Protein AF-A0AAD6YJX3-F1 (afdb_monomer_lite)

InterPro domains:
  IPR021765 Mycotoxin biosynthesis protein UstYa-like [PF11807] (54-130)
  IPR021765 Mycotoxin biosynthesis protein UstYa-like [PTHR33365] (54-133)

Foldseek 3Di:
DDDDQFDPDDDDADDDDDDDDPACFLDPPCNVVRLCVLQCPPPHSLQCDDDQWGFPLSVQSSVLVVVSVVCVVVDDDPVVRVVSVVSNVVSVNCVWRGIFGADPVSHGPCPPRDTDDDPCVVVVVVVVVVVVVVVVVPD

pLDDT: mean 85.89, std 9.48, range [48.34, 97.62]

Sequence (139 aa):
DDYPHQLPLHVPLVALTTEDSERYSLSDFDAYSDWRSTDVFPRGNGFVQLGPDGVAMFHQMHCLQIIRSAIVQGGADQHVRHCLNLLRQVVLCTSDTTLDALDTEGGTDGLGSVHVCRDWQKVYDFVEENQLNSNLGSV

Radius of gyration: 18.54 Å; chains: 1; bounding box: 38×60×45 Å

Structure (mmCIF, N/CA/C/O backbone):
data_AF-A0AAD6YJX3-F1
#
_entry.id   AF-A0AAD6YJX3-F1
#
loop_
_atom_site.group_PDB
_atom_site.id
_atom_site.type_symbol
_atom_site.label_atom_id
_atom_site.label_alt_id
_atom_site.label_comp_id
_atom_site.label_asym_id
_atom_site.label_entity_id
_atom_site.label_seq_id
_atom_site.pdbx_PDB_ins_code
_atom_site.Cartn_x
_atom_site.Cartn_y
_atom_site.Cartn_z
_atom_site.occupancy
_atom_site.B_iso_or_equiv
_atom_site.auth_seq_id
_atom_site.auth_comp_id
_atom_site.auth_asym_id
_atom_site.auth_atom_id
_atom_site.pdbx_PDB_model_num
ATOM 1 N N . ASP A 1 1 ? -8.613 5.549 26.685 1.00 50.44 1 ASP A N 1
ATOM 2 C CA . ASP A 1 1 ? -8.108 4.537 25.740 1.00 50.44 1 ASP A CA 1
ATOM 3 C C . ASP A 1 1 ? -9.190 4.085 24.773 1.00 50.44 1 ASP A C 1
ATOM 5 O O . ASP A 1 1 ? -9.483 2.906 24.705 1.00 50.44 1 ASP A O 1
ATOM 9 N N . ASP A 1 2 ? -9.804 5.022 24.045 1.00 61.72 2 ASP A N 1
ATOM 10 C CA . ASP A 1 2 ? -10.945 4.725 23.157 1.00 61.72 2 ASP A CA 1
ATOM 11 C C . ASP A 1 2 ? -10.804 5.489 21.830 1.00 61.72 2 ASP A C 1
ATOM 13 O O . ASP A 1 2 ? -11.721 6.154 21.352 1.00 61.72 2 ASP A O 1
ATOM 17 N N . TYR A 1 3 ? -9.583 5.487 21.286 1.00 67.50 3 TYR A N 1
ATOM 18 C CA . TYR A 1 3 ? -9.324 6.002 19.945 1.00 67.50 3 TYR A CA 1
ATOM 19 C C . TYR A 1 3 ? -9.436 4.845 18.950 1.00 67.50 3 TYR A C 1
ATOM 21 O O . TYR A 1 3 ? -8.940 3.751 19.231 1.00 67.50 3 TYR A O 1
ATOM 29 N N . PRO A 1 4 ? -10.112 5.043 17.809 1.00 83.56 4 PRO A N 1
ATOM 30 C CA . PRO A 1 4 ? -10.300 3.978 16.839 1.00 83.56 4 PRO A CA 1
ATOM 31 C C . PRO A 1 4 ? -8.955 3.600 16.206 1.00 83.56 4 PRO A C 1
ATOM 33 O O . PRO A 1 4 ? -8.204 4.467 15.784 1.00 83.56 4 PRO A O 1
ATOM 36 N N . HIS A 1 5 ? -8.670 2.303 16.080 1.00 88.56 5 HIS A N 1
ATOM 37 C CA . HIS A 1 5 ? -7.473 1.805 15.379 1.00 88.56 5 HIS A CA 1
ATOM 38 C C . HIS A 1 5 ? -7.577 1.908 13.847 1.00 88.56 5 HIS A C 1
ATOM 40 O O . HIS A 1 5 ? -6.634 1.591 13.128 1.00 88.56 5 HIS A O 1
ATOM 46 N N . GLN A 1 6 ? -8.738 2.317 13.334 1.00 91.94 6 GLN A N 1
ATOM 47 C CA . GLN A 1 6 ? -9.017 2.452 11.911 1.00 91.94 6 GLN A CA 1
ATOM 48 C C . GLN A 1 6 ? -9.672 3.794 11.621 1.00 91.94 6 GLN A C 1
ATOM 50 O O . GLN A 1 6 ? -10.377 4.355 12.463 1.00 91.94 6 GLN A O 1
ATOM 55 N N . LEU A 1 7 ? -9.512 4.269 10.387 1.00 91.69 7 LEU A N 1
ATOM 56 C CA . LEU A 1 7 ? -10.274 5.405 9.894 1.00 91.69 7 LEU A CA 1
ATOM 57 C C . LEU A 1 7 ? -11.780 5.157 10.063 1.00 91.69 7 LEU A C 1
ATOM 59 O O . LEU A 1 7 ? -12.282 4.128 9.603 1.00 91.69 7 LEU A O 1
ATOM 63 N N . PRO A 1 8 ? -12.533 6.108 10.645 1.00 91.06 8 PRO A N 1
ATOM 64 C CA . PRO A 1 8 ? -13.973 5.980 10.838 1.00 91.06 8 PRO A CA 1
ATOM 65 C C . PRO A 1 8 ? -14.731 6.275 9.532 1.00 91.06 8 PRO A C 1
ATOM 67 O O . PRO A 1 8 ? -15.583 7.161 9.474 1.00 91.06 8 PRO A O 1
ATOM 70 N N . LEU A 1 9 ? -14.397 5.561 8.454 1.00 90.88 9 LEU A N 1
ATOM 71 C CA . LEU A 1 9 ? -15.011 5.712 7.139 1.00 90.88 9 LEU A CA 1
ATOM 72 C C . LEU A 1 9 ? -15.430 4.353 6.579 1.00 90.88 9 LEU A C 1
ATOM 74 O O . LEU A 1 9 ? -14.763 3.340 6.769 1.00 90.88 9 LEU A O 1
ATOM 78 N N . HIS A 1 10 ? -16.550 4.331 5.861 1.00 91.75 10 HIS A N 1
ATOM 79 C CA . HIS A 1 10 ? -16.992 3.135 5.156 1.00 91.75 10 HIS A CA 1
ATOM 80 C C . HIS A 1 10 ? -16.255 3.005 3.818 1.00 91.75 10 HIS A C 1
ATOM 82 O O . HIS A 1 10 ? -16.422 3.856 2.943 1.00 91.75 10 HIS A O 1
ATOM 88 N N . VAL A 1 11 ? -15.465 1.939 3.656 1.00 91.31 11 VAL A N 1
ATOM 89 C CA . VAL A 1 11 ? -14.798 1.593 2.391 1.00 91.31 11 VAL A CA 1
ATOM 90 C C . VAL A 1 11 ? -15.661 0.565 1.648 1.00 91.31 11 VAL A C 1
ATOM 92 O O . VAL A 1 11 ? -15.706 -0.596 2.064 1.00 91.31 11 VAL A O 1
ATOM 95 N N . PRO A 1 12 ? -16.389 0.950 0.584 1.00 92.31 12 PRO A N 1
ATOM 96 C CA . PRO A 1 12 ? -17.191 0.003 -0.179 1.00 92.31 12 PRO A CA 1
ATOM 97 C C . PRO A 1 12 ? -16.300 -0.943 -0.992 1.00 92.31 12 PRO A C 1
ATOM 99 O O . PRO A 1 12 ? -15.179 -0.605 -1.373 1.00 92.31 12 PRO A O 1
ATOM 102 N N . LEU A 1 13 ? -16.830 -2.122 -1.319 1.00 93.69 13 LEU A N 1
ATOM 103 C CA . LEU A 1 13 ? -16.163 -3.039 -2.238 1.00 93.69 13 LEU A CA 1
ATOM 104 C C . LEU A 1 13 ? -16.233 -2.489 -3.664 1.00 93.69 13 LEU A C 1
ATOM 106 O O . LEU A 1 13 ? -17.310 -2.159 -4.164 1.00 93.69 13 LEU A O 1
ATOM 110 N N . VAL A 1 14 ? -15.083 -2.445 -4.329 1.00 93.06 14 VAL A N 1
ATOM 111 C CA . VAL A 1 14 ? -14.951 -2.071 -5.738 1.00 93.06 14 VAL A CA 1
ATOM 112 C C . VAL A 1 14 ? -14.171 -3.150 -6.480 1.00 93.06 14 VAL A C 1
ATOM 114 O O . VAL A 1 14 ? -13.304 -3.809 -5.907 1.00 93.06 14 VAL A O 1
ATOM 117 N N . ALA A 1 15 ? -14.485 -3.350 -7.758 1.00 92.00 15 ALA A N 1
ATOM 118 C CA . ALA A 1 15 ? -13.716 -4.247 -8.608 1.00 92.00 15 ALA A CA 1
ATOM 119 C C . ALA A 1 15 ? -12.509 -3.498 -9.184 1.00 92.00 15 ALA A C 1
ATOM 121 O O . ALA A 1 15 ? -12.667 -2.448 -9.806 1.00 92.00 15 ALA A O 1
ATOM 122 N N . LEU A 1 16 ? -11.316 -4.063 -9.010 1.00 88.19 16 LEU A N 1
ATOM 123 C CA . LEU A 1 16 ? -10.101 -3.620 -9.683 1.00 88.19 16 LEU A CA 1
ATOM 124 C C . LEU A 1 16 ? -9.723 -4.676 -10.721 1.00 88.19 16 LEU A C 1
ATOM 126 O O . LEU A 1 16 ? -9.366 -5.795 -10.362 1.00 88.19 16 LEU A O 1
ATOM 130 N N . THR A 1 17 ? -9.808 -4.321 -12.002 1.00 85.81 17 THR A N 1
ATOM 131 C CA . THR A 1 17 ? -9.244 -5.144 -13.080 1.00 85.81 17 THR A CA 1
ATOM 132 C C . THR A 1 17 ? -7.815 -4.690 -13.321 1.00 85.81 17 THR A C 1
ATOM 134 O O . THR A 1 17 ? -7.559 -3.493 -13.450 1.00 85.81 17 THR A O 1
ATOM 137 N N . THR A 1 18 ? -6.878 -5.631 -13.331 1.00 79.19 18 THR A N 1
ATOM 138 C CA . THR A 1 18 ? -5.468 -5.346 -13.585 1.00 79.19 18 THR A CA 1
ATOM 139 C C . THR A 1 18 ? -5.197 -5.503 -15.079 1.00 79.19 18 THR A C 1
ATOM 141 O O . THR A 1 18 ? -5.518 -6.526 -15.678 1.00 79.19 18 THR A O 1
ATOM 144 N N . GLU A 1 19 ? -4.633 -4.466 -15.691 1.00 73.25 19 GLU A N 1
ATOM 145 C CA . GLU A 1 19 ? -4.277 -4.444 -17.111 1.00 73.25 19 GLU A CA 1
ATOM 146 C C . GLU A 1 19 ? -2.777 -4.180 -17.260 1.00 73.25 19 GLU A C 1
ATOM 148 O O . GLU A 1 19 ? -2.161 -3.540 -16.398 1.00 73.25 19 GLU A O 1
ATOM 153 N N . ASP A 1 20 ? -2.186 -4.676 -18.350 1.00 66.75 20 ASP A N 1
ATOM 154 C CA . ASP A 1 20 ? -0.819 -4.306 -18.708 1.00 66.75 20 ASP A CA 1
ATOM 155 C C . ASP A 1 20 ? -0.810 -2.828 -19.110 1.00 66.75 20 ASP A C 1
ATOM 157 O O . ASP A 1 20 ? -1.568 -2.397 -19.980 1.00 66.75 20 ASP A O 1
ATOM 161 N N . SER A 1 21 ? -0.001 -2.033 -18.420 1.00 69.38 21 SER A N 1
ATOM 162 C CA . SER A 1 21 ? 0.017 -0.585 -18.570 1.00 69.38 21 SER A CA 1
ATOM 163 C C . SER A 1 21 ? 1.449 -0.097 -18.667 1.00 69.38 21 SER A C 1
ATOM 165 O O . SER A 1 21 ? 2.329 -0.549 -17.935 1.00 69.38 21 SER A O 1
ATOM 167 N N . GLU A 1 22 ? 1.663 0.887 -19.536 1.00 75.81 22 GLU A N 1
ATOM 168 C CA . GLU A 1 22 ? 2.900 1.670 -19.550 1.00 75.81 22 GLU A CA 1
ATOM 169 C C . GLU A 1 22 ? 3.006 2.578 -18.310 1.00 75.81 22 GLU A C 1
ATOM 171 O O . GLU A 1 22 ? 4.094 3.046 -17.976 1.00 75.81 22 GLU A O 1
ATOM 176 N N . ARG A 1 23 ? 1.894 2.797 -17.588 1.00 83.50 23 ARG A N 1
ATOM 177 C CA . ARG A 1 23 ? 1.872 3.576 -16.347 1.00 83.50 23 ARG A CA 1
ATOM 178 C C . ARG A 1 23 ? 2.469 2.809 -15.181 1.00 83.50 23 ARG A C 1
ATOM 180 O O . ARG A 1 23 ? 2.295 1.598 -15.054 1.00 83.50 23 ARG A O 1
ATOM 187 N N . TYR A 1 24 ? 3.097 3.557 -14.277 1.00 85.75 24 TYR A N 1
ATOM 188 C CA . TYR A 1 24 ? 3.800 3.009 -13.113 1.00 85.75 24 TYR A CA 1
ATOM 189 C C . TYR A 1 24 ? 4.913 2.035 -13.511 1.00 85.75 24 TYR A C 1
ATOM 191 O O . TYR A 1 24 ? 5.219 1.081 -12.792 1.00 85.75 24 TYR A O 1
ATOM 199 N N . SER A 1 25 ? 5.554 2.285 -14.652 1.00 84.44 25 SER A N 1
ATOM 200 C CA . SER A 1 25 ? 6.737 1.537 -15.046 1.00 84.44 25 SER A CA 1
ATOM 201 C C . SER A 1 25 ? 7.911 1.809 -14.101 1.00 84.44 25 SER A C 1
ATOM 203 O O . SER A 1 25 ? 7.869 2.671 -13.218 1.00 84.44 25 SER A O 1
ATOM 205 N N . LEU A 1 26 ? 8.978 1.024 -14.236 1.00 84.69 26 LEU A N 1
ATOM 206 C CA . LEU A 1 26 ? 10.102 1.108 -13.315 1.00 84.69 26 LEU A CA 1
ATOM 207 C C . LEU A 1 26 ? 10.940 2.366 -13.568 1.00 84.69 26 LEU A C 1
ATOM 209 O O . LEU A 1 26 ? 11.239 3.098 -12.630 1.00 84.69 26 LEU A O 1
ATOM 213 N N . SER A 1 27 ? 11.301 2.645 -14.817 1.00 82.69 27 SER A N 1
ATOM 214 C CA . SER A 1 27 ? 12.275 3.691 -15.155 1.00 82.69 27 SER A CA 1
ATOM 215 C C . SER A 1 27 ? 11.990 4.415 -16.470 1.00 82.69 27 SER A C 1
ATOM 217 O O . SER A 1 27 ? 12.854 5.160 -16.928 1.00 82.69 27 SER A O 1
ATOM 219 N N . ASP A 1 28 ? 10.827 4.201 -17.093 1.00 85.56 28 ASP A N 1
ATOM 220 C CA . ASP A 1 28 ? 10.490 4.916 -18.329 1.00 85.56 28 ASP A CA 1
ATOM 221 C C . ASP A 1 28 ? 10.320 6.417 -18.043 1.00 85.56 28 ASP A C 1
ATOM 223 O O . ASP A 1 28 ? 10.263 6.845 -16.888 1.00 85.56 28 ASP A O 1
ATOM 227 N N . PHE A 1 29 ? 10.242 7.233 -19.096 1.00 84.31 29 PHE A N 1
ATOM 228 C CA . PHE A 1 29 ? 10.274 8.696 -18.990 1.00 84.31 29 PHE A CA 1
ATOM 229 C C . PHE A 1 29 ? 9.267 9.261 -17.968 1.00 84.31 29 PHE A C 1
ATOM 231 O O . PHE A 1 29 ? 9.638 10.068 -17.115 1.00 84.31 29 PHE A O 1
ATOM 238 N N . ASP A 1 30 ? 8.026 8.770 -17.993 1.00 86.62 30 ASP A N 1
ATOM 239 C CA . ASP A 1 30 ? 6.957 9.231 -17.100 1.00 86.62 30 ASP A CA 1
ATOM 240 C C . ASP A 1 30 ? 6.932 8.518 -15.738 1.00 86.62 30 ASP A C 1
ATOM 242 O O . ASP A 1 30 ? 6.199 8.932 -14.836 1.00 86.62 30 ASP A O 1
ATOM 246 N N . ALA A 1 31 ? 7.766 7.491 -15.531 1.00 85.94 31 ALA A N 1
ATOM 247 C CA . ALA A 1 31 ? 7.736 6.651 -14.336 1.00 85.94 31 ALA A CA 1
ATOM 248 C C . ALA A 1 31 ? 7.911 7.465 -13.049 1.00 85.94 31 ALA A C 1
ATOM 250 O O . ALA A 1 31 ? 7.230 7.228 -12.054 1.00 85.94 31 ALA A O 1
ATOM 251 N N . TYR A 1 32 ? 8.801 8.463 -13.048 1.00 86.50 32 TYR A N 1
ATOM 252 C CA . TYR A 1 32 ? 8.953 9.319 -11.873 1.00 86.50 32 TYR A CA 1
ATOM 253 C C . TYR A 1 32 ? 7.649 10.045 -11.531 1.00 86.50 32 TYR A C 1
ATOM 255 O O . TYR A 1 32 ? 7.238 10.019 -10.376 1.00 86.50 32 TYR A O 1
ATOM 263 N N . SER A 1 33 ? 6.989 10.653 -12.519 1.00 89.19 33 SER A N 1
ATOM 264 C CA . SER A 1 33 ? 5.736 11.380 -12.311 1.00 89.19 33 SER A CA 1
ATOM 265 C C . SER A 1 33 ? 4.600 10.451 -11.885 1.00 89.19 33 SER A C 1
ATOM 267 O O . SER A 1 33 ? 3.833 10.799 -10.987 1.00 89.19 33 SER A O 1
ATOM 269 N N . ASP A 1 34 ? 4.500 9.273 -12.498 1.00 90.44 34 ASP A N 1
ATOM 270 C CA . ASP A 1 34 ? 3.493 8.270 -12.159 1.00 90.44 34 ASP A CA 1
ATOM 271 C C . ASP A 1 34 ? 3.608 7.848 -10.701 1.00 90.44 34 ASP A C 1
ATOM 273 O O . ASP A 1 34 ? 2.662 8.004 -9.935 1.00 90.44 34 ASP A O 1
ATOM 277 N N . TRP A 1 35 ? 4.778 7.385 -10.272 1.00 89.38 35 TRP A N 1
ATOM 278 C CA . TRP A 1 35 ? 4.961 6.966 -8.888 1.00 89.38 35 TRP A CA 1
ATO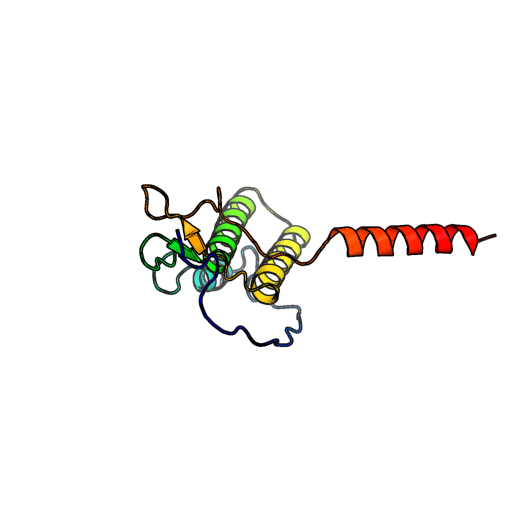M 279 C C . TRP A 1 35 ? 4.912 8.134 -7.903 1.00 89.38 35 TRP A C 1
ATOM 281 O O . TRP A 1 35 ? 4.362 8.004 -6.816 1.00 89.38 35 TRP A O 1
ATOM 291 N N . ARG A 1 36 ? 5.393 9.318 -8.290 1.00 88.25 36 ARG A N 1
ATOM 292 C CA . ARG A 1 36 ? 5.246 10.522 -7.465 1.00 88.25 36 ARG A CA 1
ATOM 293 C C . ARG A 1 36 ? 3.778 10.885 -7.241 1.00 88.25 36 ARG A C 1
ATOM 295 O O . ARG A 1 36 ? 3.427 11.407 -6.189 1.00 88.25 36 ARG A O 1
ATOM 302 N N . SER A 1 37 ? 2.897 10.599 -8.201 1.00 89.38 37 SER A N 1
ATOM 303 C CA . SER A 1 37 ? 1.465 10.862 -8.037 1.00 89.38 37 SER A CA 1
ATOM 304 C C . SER A 1 37 ? 0.833 10.057 -6.895 1.00 89.38 37 SER A C 1
ATOM 306 O O . SER A 1 37 ? -0.184 10.486 -6.354 1.00 89.38 37 SER A O 1
ATOM 308 N N . THR A 1 38 ? 1.438 8.931 -6.492 1.00 87.69 38 THR A N 1
ATOM 309 C CA . THR A 1 38 ? 0.874 8.054 -5.458 1.00 87.69 38 THR A CA 1
ATOM 310 C C . THR A 1 38 ? 1.247 8.439 -4.038 1.00 87.69 38 THR A C 1
ATOM 312 O O . THR A 1 38 ? 0.544 8.042 -3.117 1.00 87.69 38 THR A O 1
ATOM 315 N N . ASP A 1 39 ? 2.336 9.184 -3.847 1.00 84.94 39 ASP A N 1
ATOM 316 C CA . ASP A 1 39 ? 2.785 9.620 -2.522 1.00 84.94 39 ASP A CA 1
ATOM 317 C C . ASP A 1 39 ? 2.658 11.139 -2.321 1.00 84.94 39 ASP A C 1
ATOM 319 O O . ASP A 1 39 ? 2.627 11.618 -1.190 1.00 84.94 39 ASP A O 1
ATOM 323 N N . VAL A 1 40 ? 2.521 11.933 -3.391 1.00 85.62 40 VAL A N 1
ATOM 324 C CA . VAL A 1 40 ? 2.423 13.394 -3.273 1.00 85.62 40 VAL A CA 1
ATOM 325 C C . VAL A 1 40 ? 1.114 13.864 -2.655 1.00 85.62 40 VAL A C 1
ATOM 327 O O . VAL A 1 40 ? 1.081 14.970 -2.139 1.00 85.62 40 VAL A O 1
ATOM 330 N N . PHE A 1 41 ? 0.031 13.092 -2.689 1.00 80.31 41 PHE A N 1
ATOM 331 C CA . PHE A 1 41 ? -1.239 13.465 -2.058 1.00 80.31 41 PHE A CA 1
ATOM 332 C C . PHE A 1 41 ? -1.200 13.198 -0.539 1.00 80.31 41 PHE A C 1
ATOM 334 O O . PHE A 1 41 ? -0.683 12.155 -0.148 1.00 80.31 41 PHE A O 1
ATOM 341 N N . PRO A 1 42 ? -1.738 14.077 0.339 1.00 76.06 42 PRO A N 1
ATOM 342 C CA . PRO A 1 42 ? -2.310 15.417 0.148 1.00 76.06 42 PRO A CA 1
ATOM 343 C C . PRO A 1 42 ? -1.265 16.540 0.348 1.00 76.06 42 PRO A C 1
ATOM 345 O O . PRO A 1 42 ? -1.550 17.574 0.943 1.00 76.06 42 PRO A O 1
ATOM 348 N N . ARG A 1 43 ? -0.057 16.358 -0.191 1.00 79.31 43 ARG A N 1
ATOM 349 C CA . ARG A 1 43 ? 1.214 17.066 0.082 1.00 79.31 43 ARG A CA 1
ATOM 350 C C . ARG A 1 43 ? 1.962 16.550 1.314 1.00 79.31 43 ARG A C 1
ATOM 352 O O . ARG A 1 43 ? 2.683 17.312 1.945 1.00 79.31 43 ARG A O 1
ATOM 359 N N . GLY A 1 44 ? 1.806 15.256 1.611 1.00 78.69 44 GLY A N 1
ATOM 360 C CA . GLY A 1 44 ? 2.434 14.580 2.754 1.00 78.69 44 GLY A CA 1
ATOM 361 C C . GLY A 1 44 ? 3.548 13.583 2.413 1.00 78.69 44 GLY A C 1
ATOM 362 O O . GLY A 1 44 ? 4.147 13.043 3.329 1.00 78.69 44 GLY A O 1
ATOM 363 N N . ASN A 1 45 ? 3.847 13.316 1.133 1.00 85.00 45 ASN A N 1
ATOM 364 C CA . ASN A 1 45 ? 4.821 12.279 0.732 1.00 85.00 45 ASN A CA 1
ATOM 365 C C . ASN A 1 45 ? 4.521 10.906 1.366 1.00 85.00 45 ASN A C 1
ATOM 367 O O . ASN A 1 45 ? 5.424 10.258 1.868 1.00 85.00 45 ASN A O 1
ATOM 371 N N . GLY A 1 46 ? 3.252 10.489 1.387 1.00 83.00 46 GLY A N 1
ATOM 372 C CA . GLY A 1 46 ? 2.803 9.262 2.057 1.00 83.00 46 GLY A CA 1
ATOM 373 C C . GLY A 1 46 ? 2.423 9.410 3.525 1.00 83.00 46 GLY A C 1
ATOM 374 O O . GLY A 1 46 ? 1.728 8.547 4.051 1.00 83.00 46 GLY A O 1
ATOM 375 N N . PHE A 1 47 ? 2.797 10.509 4.175 1.00 83.62 47 PHE A N 1
ATOM 376 C CA . PHE A 1 47 ? 2.482 10.750 5.580 1.00 83.62 47 PHE A CA 1
ATOM 377 C C . PHE A 1 47 ? 1.243 11.640 5.690 1.00 83.62 47 PHE A C 1
ATOM 379 O O . PHE A 1 47 ? 1.304 12.871 5.668 1.00 83.62 47 PHE A O 1
ATOM 386 N N . VAL A 1 48 ? 0.074 10.996 5.721 1.00 86.88 48 VAL A N 1
ATOM 387 C CA . VAL A 1 48 ? -1.220 11.674 5.876 1.00 86.88 48 VAL A CA 1
ATOM 388 C C . VAL A 1 48 ? -1.529 11.834 7.353 1.00 86.88 48 VAL A C 1
ATOM 390 O O . VAL A 1 48 ? -2.105 10.938 7.953 1.00 86.88 48 VAL A O 1
ATOM 393 N N . GLN A 1 49 ? -1.156 12.977 7.924 1.00 86.56 49 GLN A N 1
ATOM 394 C CA . GLN A 1 49 ? -1.367 13.264 9.341 1.00 86.56 49 GLN A CA 1
ATOM 395 C C . GLN A 1 49 ? -2.843 13.539 9.665 1.00 86.56 49 GLN A C 1
ATOM 397 O O . GLN A 1 49 ? -3.458 14.461 9.122 1.00 86.56 49 GLN A O 1
ATOM 402 N N . LEU A 1 50 ? -3.380 12.781 10.617 1.00 87.44 50 LEU A N 1
ATOM 403 C CA . LEU A 1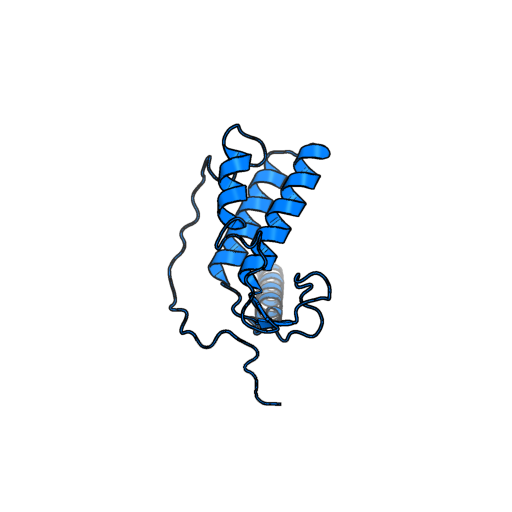 50 ? -4.707 12.918 11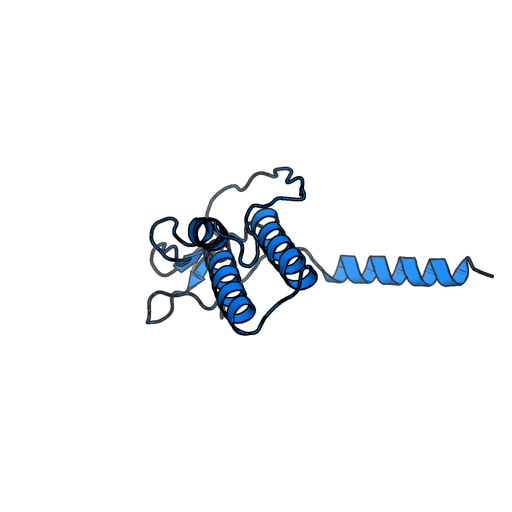.204 1.00 87.44 50 LEU A CA 1
ATOM 404 C C . LEU A 1 50 ? -4.566 12.989 12.728 1.00 87.44 50 LEU A C 1
ATOM 406 O O . LEU A 1 50 ? -4.710 12.003 13.441 1.00 87.44 50 LEU A O 1
ATOM 410 N N . GLY A 1 51 ? -4.262 14.184 13.239 1.00 86.94 51 GLY A N 1
ATOM 411 C CA . GLY A 1 51 ? -3.944 14.350 14.658 1.00 86.94 51 GLY A CA 1
ATOM 412 C C . GLY A 1 51 ? -2.614 13.663 15.006 1.00 86.94 51 GLY A C 1
ATOM 413 O O . GLY A 1 51 ? -1.609 13.999 14.375 1.00 86.94 51 GLY A O 1
ATOM 414 N N . PRO A 1 52 ? -2.574 12.760 16.005 1.00 87.81 52 PRO A N 1
ATOM 415 C CA . PRO A 1 52 ? -1.360 12.038 16.385 1.00 87.81 52 PRO A CA 1
ATOM 416 C C . PRO A 1 52 ? -1.051 10.832 15.487 1.00 87.81 52 PRO A C 1
ATOM 418 O O . PRO A 1 52 ? -0.034 10.180 15.714 1.00 87.81 52 PRO A O 1
ATOM 421 N N . ASP A 1 53 ? -1.902 10.550 14.497 1.00 90.62 53 ASP A N 1
ATOM 422 C CA . ASP A 1 53 ? -1.834 9.339 13.684 1.00 90.62 53 ASP A CA 1
ATOM 423 C C . ASP A 1 53 ? -1.599 9.652 12.197 1.00 90.62 53 ASP A C 1
ATOM 425 O O . ASP A 1 53 ? -1.831 10.767 11.720 1.00 90.62 53 ASP A O 1
ATOM 429 N N . GLY A 1 54 ? -1.167 8.641 11.452 1.00 91.50 54 GLY A N 1
ATOM 430 C CA . GLY A 1 54 ? -1.120 8.573 10.000 1.00 91.50 54 GLY A CA 1
ATOM 431 C C . GLY A 1 54 ? -1.940 7.400 9.462 1.00 91.50 54 GLY A C 1
ATOM 432 O O . GLY A 1 54 ? -2.471 6.598 10.221 1.00 91.50 54 GLY A O 1
ATOM 433 N N . VAL A 1 55 ? -2.080 7.298 8.140 1.00 92.94 55 VAL A N 1
ATOM 434 C CA . VAL A 1 55 ? -2.899 6.255 7.496 1.00 92.94 55 VAL A CA 1
ATOM 435 C C . VAL A 1 55 ? -2.008 5.241 6.781 1.00 92.94 55 VAL A C 1
ATOM 437 O O . VAL A 1 55 ? -1.312 5.601 5.824 1.00 92.94 55 VAL A O 1
ATOM 440 N N . ALA A 1 56 ? -2.105 3.971 7.183 1.00 94.06 56 ALA A N 1
ATOM 441 C CA . ALA A 1 56 ? -1.241 2.884 6.720 1.00 94.06 56 ALA A CA 1
ATOM 442 C C . ALA A 1 56 ? -1.169 2.762 5.187 1.00 94.06 56 ALA A C 1
ATOM 444 O O . ALA A 1 56 ? -0.077 2.671 4.627 1.00 94.06 56 ALA A O 1
ATOM 445 N N . MET A 1 57 ? -2.303 2.833 4.476 1.00 94.50 57 MET A N 1
ATOM 446 C CA . MET A 1 57 ? -2.340 2.767 3.005 1.00 94.50 57 MET A CA 1
ATOM 447 C C . MET A 1 57 ? -1.398 3.780 2.328 1.00 94.50 57 MET A C 1
ATOM 449 O O . MET A 1 57 ? -0.722 3.446 1.353 1.00 94.50 57 MET A O 1
ATOM 453 N N . PHE A 1 58 ? -1.339 5.023 2.814 1.00 94.06 58 PHE A N 1
ATOM 454 C CA . PHE A 1 58 ? -0.497 6.051 2.195 1.00 94.06 58 PHE A CA 1
ATOM 455 C C . PHE A 1 58 ? 0.983 5.835 2.499 1.00 94.06 58 PHE A C 1
ATOM 457 O O . PHE A 1 58 ? 1.819 6.017 1.608 1.00 94.06 58 PHE A O 1
ATOM 464 N N . HIS A 1 59 ? 1.298 5.367 3.706 1.00 92.94 59 HIS A N 1
ATOM 465 C CA . HIS A 1 59 ? 2.656 4.981 4.053 1.00 92.94 59 HIS A CA 1
ATOM 466 C C . HIS A 1 59 ? 3.128 3.794 3.193 1.00 92.94 59 HIS A C 1
ATOM 468 O O . HIS A 1 59 ? 4.203 3.856 2.599 1.00 92.94 59 HIS A O 1
ATOM 474 N N . GLN A 1 60 ? 2.280 2.778 2.990 1.00 94.50 60 GLN A N 1
ATOM 475 C CA . GLN A 1 60 ? 2.554 1.638 2.103 1.00 94.50 60 GLN A CA 1
ATOM 476 C C . GLN A 1 60 ? 2.863 2.085 0.661 1.00 94.50 60 GLN A C 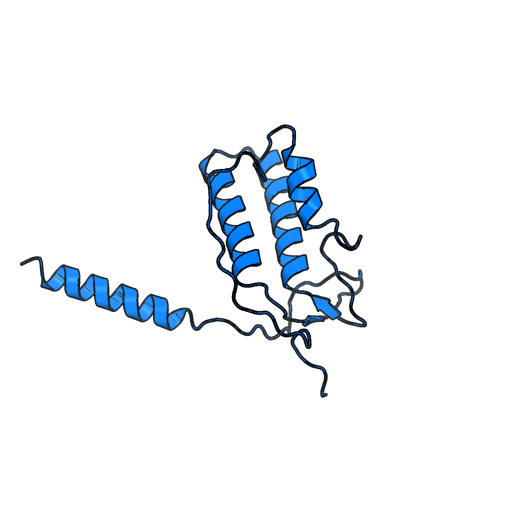1
ATOM 478 O O . GLN A 1 60 ? 3.835 1.617 0.061 1.00 94.50 60 GLN A O 1
ATOM 483 N N . MET A 1 61 ? 2.088 3.025 0.104 1.00 94.19 61 MET A N 1
ATOM 484 C CA . MET A 1 61 ? 2.352 3.576 -1.235 1.00 94.19 61 MET A CA 1
ATOM 485 C C . MET A 1 61 ? 3.683 4.336 -1.303 1.00 94.19 61 MET A C 1
ATOM 487 O O . MET A 1 61 ? 4.407 4.217 -2.295 1.00 94.19 61 MET A O 1
ATOM 491 N N . HIS A 1 62 ? 4.034 5.086 -0.257 1.00 92.94 62 HIS A N 1
ATOM 492 C CA . HIS A 1 62 ? 5.321 5.773 -0.183 1.00 92.94 62 HIS A CA 1
ATOM 493 C C . HIS A 1 62 ? 6.498 4.799 -0.082 1.00 92.94 62 HIS A C 1
ATOM 495 O O . HIS A 1 62 ? 7.458 4.931 -0.844 1.00 92.94 62 HIS A O 1
ATOM 501 N N . CYS A 1 63 ? 6.403 3.761 0.753 1.00 91.50 63 CYS A N 1
ATOM 502 C CA . CYS A 1 63 ? 7.419 2.712 0.823 1.00 91.50 63 CYS A CA 1
ATOM 503 C C . CYS A 1 63 ? 7.667 2.065 -0.546 1.00 91.50 63 CYS A C 1
ATOM 505 O O . CYS A 1 63 ? 8.822 1.853 -0.918 1.00 91.50 63 CYS A O 1
ATOM 507 N N . LEU A 1 64 ? 6.617 1.804 -1.335 1.00 92.88 64 LEU A N 1
ATOM 508 C CA . LEU A 1 64 ? 6.775 1.264 -2.691 1.00 92.88 64 LEU A CA 1
ATOM 509 C C . LEU A 1 64 ? 7.581 2.198 -3.609 1.00 92.88 64 LEU A C 1
ATOM 511 O O . LEU A 1 64 ? 8.419 1.722 -4.378 1.00 92.88 64 LEU A O 1
ATOM 515 N N . GLN A 1 65 ? 7.397 3.516 -3.504 1.00 90.56 65 GLN A N 1
ATOM 516 C CA . GLN A 1 65 ? 8.181 4.494 -4.266 1.00 90.56 65 GLN A CA 1
ATOM 517 C C . GLN A 1 65 ? 9.647 4.583 -3.794 1.00 90.56 65 GLN A C 1
ATOM 519 O O . GLN A 1 65 ? 10.557 4.769 -4.614 1.00 90.56 65 GLN A O 1
ATOM 524 N N . ILE A 1 66 ? 9.913 4.400 -2.498 1.00 89.19 66 ILE A N 1
ATOM 525 C CA . ILE A 1 66 ? 11.285 4.298 -1.974 1.00 89.19 66 ILE A CA 1
ATOM 526 C C . ILE A 1 66 ? 11.969 3.024 -2.486 1.00 89.19 66 ILE A C 1
ATOM 528 O O . ILE A 1 66 ? 13.081 3.093 -3.014 1.00 89.19 66 ILE A O 1
ATOM 532 N N . ILE A 1 67 ? 11.280 1.880 -2.423 1.00 90.62 67 ILE A N 1
ATOM 533 C CA . ILE A 1 67 ? 11.767 0.596 -2.948 1.00 90.62 67 ILE A CA 1
ATOM 534 C C . ILE A 1 67 ? 12.077 0.716 -4.442 1.00 90.62 67 ILE A C 1
ATOM 536 O O . ILE A 1 67 ? 13.165 0.340 -4.879 1.00 90.62 67 ILE A O 1
ATOM 540 N N . ARG A 1 68 ? 11.174 1.319 -5.226 1.00 90.75 68 ARG A N 1
ATOM 541 C CA . ARG A 1 68 ? 11.418 1.616 -6.642 1.00 90.75 68 ARG A CA 1
ATOM 542 C C . ARG A 1 68 ? 12.709 2.394 -6.852 1.00 90.75 68 ARG A C 1
ATOM 544 O O . ARG A 1 68 ? 13.506 2.049 -7.720 1.00 90.75 68 ARG A O 1
ATOM 551 N N . SER A 1 69 ? 12.891 3.463 -6.083 1.00 87.31 69 SER A N 1
ATOM 552 C CA . SER A 1 69 ? 14.036 4.359 -6.229 1.00 87.31 69 SER A CA 1
ATOM 553 C C . SER A 1 69 ? 15.357 3.639 -5.946 1.00 87.31 69 SER A C 1
ATOM 555 O O . SER A 1 69 ? 16.340 3.895 -6.639 1.00 87.31 69 SER A O 1
ATOM 557 N N . ALA A 1 70 ? 15.374 2.706 -4.988 1.00 86.62 70 ALA A N 1
ATOM 558 C CA . ALA A 1 70 ? 16.526 1.845 -4.717 1.00 86.62 70 ALA A CA 1
ATOM 559 C C . ALA A 1 70 ? 16.776 0.832 -5.850 1.00 86.62 70 ALA A C 1
ATOM 561 O O . ALA A 1 70 ? 17.911 0.649 -6.288 1.00 86.62 70 ALA A O 1
ATOM 562 N N . ILE A 1 71 ? 15.712 0.220 -6.374 1.00 87.56 71 ILE A N 1
ATOM 563 C CA . ILE A 1 71 ? 15.773 -0.747 -7.477 1.00 87.56 71 ILE A CA 1
ATOM 564 C C . ILE A 1 71 ? 16.340 -0.112 -8.757 1.00 87.56 71 ILE A C 1
ATOM 566 O O . ILE A 1 71 ? 17.218 -0.686 -9.399 1.00 87.56 71 ILE A O 1
ATOM 570 N N . VAL A 1 72 ? 15.873 1.087 -9.123 1.00 83.44 72 VAL A N 1
ATOM 571 C CA . VAL A 1 72 ? 16.345 1.804 -10.322 1.00 83.44 72 VAL A CA 1
ATOM 572 C C . VAL A 1 72 ? 17.849 2.090 -10.249 1.00 83.44 72 VAL A C 1
ATOM 574 O O . VAL A 1 72 ? 18.529 2.031 -11.270 1.00 83.44 72 VAL A O 1
ATOM 577 N N . GLN A 1 73 ? 18.384 2.353 -9.054 1.00 78.31 73 GLN A N 1
ATOM 578 C CA . GLN A 1 73 ? 19.817 2.593 -8.853 1.00 78.31 73 GLN A CA 1
ATOM 579 C C . GLN A 1 73 ? 20.658 1.312 -8.963 1.00 78.31 73 GLN A C 1
ATOM 581 O O . GLN A 1 73 ? 21.803 1.377 -9.404 1.00 78.31 73 GLN A O 1
ATOM 586 N N . GLY A 1 74 ? 20.103 0.159 -8.576 1.00 74.12 74 GLY A N 1
ATOM 587 C CA . GLY A 1 74 ? 20.785 -1.141 -8.619 1.00 74.12 74 GLY A CA 1
ATOM 588 C C . GLY A 1 74 ? 20.700 -1.875 -9.961 1.00 74.12 74 GLY A C 1
ATOM 589 O O . GLY A 1 74 ? 21.424 -2.848 -10.165 1.00 74.12 74 GLY A O 1
ATOM 590 N N . GLY A 1 75 ? 19.846 -1.405 -10.874 1.00 69.81 75 GLY A N 1
ATOM 591 C CA . GLY A 1 75 ? 19.498 -2.106 -12.107 1.00 69.81 75 GLY A CA 1
ATOM 592 C C . GLY A 1 75 ? 18.433 -3.173 -11.853 1.00 69.81 75 GLY A C 1
ATOM 593 O O . GLY A 1 75 ? 18.543 -3.986 -10.938 1.00 69.81 75 GLY A O 1
ATOM 594 N N . ALA A 1 76 ? 17.383 -3.175 -12.669 1.00 76.62 76 ALA A N 1
ATOM 595 C CA . ALA A 1 76 ? 16.306 -4.148 -12.553 1.00 76.62 76 ALA A CA 1
ATOM 596 C C . ALA A 1 76 ? 15.737 -4.525 -13.911 1.00 76.62 76 ALA A C 1
ATOM 598 O O . ALA A 1 76 ? 15.785 -3.752 -14.868 1.00 76.62 76 ALA A O 1
ATOM 599 N N . ASP A 1 77 ? 15.204 -5.738 -13.969 1.00 79.19 77 ASP A N 1
ATOM 600 C CA . ASP A 1 77 ? 14.609 -6.306 -15.164 1.00 79.19 77 ASP A CA 1
ATOM 601 C C . ASP A 1 77 ? 13.086 -6.080 -15.222 1.00 79.19 77 ASP A C 1
ATOM 603 O O . ASP A 1 77 ? 12.456 -5.468 -14.349 1.00 79.19 77 ASP A O 1
ATOM 607 N N . GLN A 1 78 ? 12.476 -6.592 -16.291 1.00 77.06 78 GLN A N 1
ATOM 608 C CA . GLN A 1 78 ? 11.031 -6.545 -16.500 1.00 77.06 78 GLN A CA 1
ATOM 609 C C . GLN A 1 78 ? 10.246 -7.267 -15.389 1.00 77.06 78 GLN A C 1
ATOM 611 O O . GLN A 1 78 ? 9.108 -6.887 -15.104 1.00 77.06 78 GLN A O 1
ATOM 616 N N . HIS A 1 79 ? 10.826 -8.287 -14.753 1.00 83.62 79 HIS A N 1
ATOM 617 C CA . HIS A 1 79 ? 10.155 -9.044 -13.703 1.00 83.62 79 HIS A CA 1
ATOM 618 C C . HIS A 1 79 ? 9.991 -8.182 -12.450 1.00 83.62 79 HIS A C 1
ATOM 620 O O . HIS A 1 79 ? 8.885 -8.058 -11.926 1.00 83.62 79 HIS A O 1
ATOM 626 N N . VAL A 1 80 ? 11.051 -7.478 -12.044 1.00 85.56 80 VAL A N 1
ATOM 627 C CA . VAL A 1 80 ? 10.996 -6.527 -10.924 1.00 85.56 80 VAL A CA 1
ATOM 628 C C . VAL A 1 80 ? 9.987 -5.404 -11.194 1.00 85.56 80 VAL A C 1
ATOM 630 O O . VAL A 1 80 ? 9.214 -5.047 -10.302 1.00 85.56 80 VAL A O 1
ATOM 633 N N . ARG A 1 81 ? 9.930 -4.893 -12.434 1.00 80.69 81 ARG A N 1
ATOM 634 C CA . ARG A 1 81 ? 8.921 -3.902 -12.854 1.00 80.69 81 ARG A CA 1
ATOM 635 C C . ARG A 1 81 ? 7.496 -4.405 -12.615 1.00 80.69 81 ARG A C 1
ATOM 637 O O . ARG A 1 81 ? 6.688 -3.699 -12.013 1.00 80.69 81 ARG A O 1
ATOM 644 N N . HIS A 1 82 ? 7.184 -5.605 -13.097 1.00 84.00 82 HIS A N 1
ATOM 645 C CA . HIS A 1 82 ? 5.852 -6.190 -12.959 1.00 84.00 82 HIS A CA 1
ATOM 646 C C . HIS A 1 82 ? 5.494 -6.456 -11.488 1.00 84.00 82 HIS A C 1
ATOM 648 O O . HIS A 1 82 ? 4.407 -6.079 -11.050 1.00 84.00 82 HIS A O 1
ATOM 654 N N . CYS A 1 83 ? 6.422 -7.021 -10.710 1.00 88.12 83 CYS A N 1
ATOM 655 C CA . CYS A 1 83 ? 6.221 -7.301 -9.287 1.00 88.12 83 CYS A CA 1
ATOM 656 C C . CYS A 1 83 ? 5.914 -6.034 -8.480 1.00 88.12 83 CYS A C 1
ATOM 658 O O . CYS A 1 83 ? 5.031 -6.044 -7.625 1.00 88.12 83 CYS A O 1
ATOM 660 N N . LEU A 1 84 ? 6.594 -4.923 -8.766 1.00 90.50 84 LEU A N 1
ATOM 661 C CA . LEU A 1 84 ? 6.347 -3.674 -8.052 1.00 90.50 84 LEU A CA 1
ATOM 662 C C . LEU A 1 84 ? 4.942 -3.113 -8.340 1.00 90.50 84 LEU A C 1
ATOM 664 O O . LEU A 1 84 ? 4.254 -2.661 -7.424 1.00 90.50 84 LEU A O 1
ATOM 668 N N . ASN A 1 85 ? 4.479 -3.183 -9.593 1.00 88.44 85 ASN A N 1
ATOM 669 C CA . ASN A 1 85 ? 3.114 -2.766 -9.927 1.00 88.44 85 ASN A CA 1
ATOM 670 C C . ASN A 1 85 ? 2.064 -3.712 -9.316 1.00 88.44 85 ASN A C 1
ATOM 672 O O . ASN A 1 85 ? 1.010 -3.250 -8.883 1.00 88.44 85 ASN A O 1
ATOM 676 N N . LEU A 1 86 ? 2.360 -5.011 -9.205 1.00 90.44 86 LEU A N 1
ATOM 677 C CA . LEU A 1 86 ? 1.505 -5.961 -8.487 1.00 90.44 86 LEU A CA 1
ATOM 678 C C . LEU A 1 86 ? 1.353 -5.571 -7.007 1.00 90.44 86 LEU A C 1
ATOM 680 O O . LEU A 1 86 ? 0.237 -5.533 -6.496 1.00 90.44 86 LEU A O 1
ATOM 684 N N . LEU A 1 87 ? 2.440 -5.204 -6.322 1.00 93.62 87 LEU A N 1
ATOM 685 C CA . LEU A 1 87 ? 2.371 -4.740 -4.929 1.00 93.62 87 LEU A CA 1
ATOM 686 C C . LEU A 1 87 ? 1.546 -3.455 -4.788 1.00 93.62 87 LEU A C 1
ATOM 688 O O . LEU A 1 87 ? 0.737 -3.339 -3.869 1.00 93.62 87 LEU A O 1
ATOM 692 N N . ARG A 1 88 ? 1.676 -2.520 -5.736 1.00 93.75 88 ARG A N 1
ATOM 693 C CA . ARG A 1 88 ? 0.834 -1.314 -5.792 1.00 93.75 88 ARG A CA 1
ATOM 694 C C . ARG A 1 88 ? -0.652 -1.669 -5.884 1.00 93.75 88 ARG A C 1
ATOM 696 O O . ARG A 1 88 ? -1.479 -1.062 -5.210 1.00 93.75 88 ARG A O 1
ATOM 703 N N . GLN A 1 89 ? -1.001 -2.659 -6.704 1.00 92.94 89 GLN A N 1
ATOM 704 C CA . GLN A 1 89 ? -2.379 -3.139 -6.842 1.00 92.94 89 GLN A CA 1
ATOM 705 C C . GLN A 1 89 ? -2.885 -3.798 -5.556 1.00 92.94 89 GLN A C 1
ATOM 707 O O . GLN A 1 89 ? -4.042 -3.592 -5.197 1.00 92.94 89 GLN A O 1
ATOM 712 N N . VAL A 1 90 ? -2.031 -4.540 -4.841 1.00 93.88 90 VAL A N 1
ATOM 713 C CA . VAL A 1 90 ? -2.372 -5.110 -3.530 1.00 93.88 90 VAL A CA 1
ATOM 714 C C . VAL A 1 90 ? -2.728 -4.004 -2.540 1.00 93.88 90 VAL A C 1
ATOM 716 O O . VAL A 1 90 ? -3.804 -4.082 -1.958 1.00 93.88 90 VAL A O 1
ATOM 719 N N . VAL A 1 91 ? -1.907 -2.953 -2.420 1.00 95.12 91 VAL A N 1
ATOM 720 C CA . VAL A 1 91 ? -2.180 -1.813 -1.518 1.00 95.12 91 VAL A CA 1
ATOM 721 C C . VAL A 1 91 ? -3.522 -1.145 -1.837 1.00 95.12 91 VAL A C 1
ATOM 723 O O . VAL A 1 91 ? -4.294 -0.837 -0.934 1.00 95.12 91 VAL A O 1
ATOM 726 N N . LEU A 1 92 ? -3.848 -0.963 -3.121 1.00 93.62 92 LEU A N 1
ATOM 727 C CA . LEU A 1 92 ? -5.145 -0.407 -3.524 1.00 93.62 92 LEU A CA 1
ATOM 728 C C . LEU A 1 92 ? -6.314 -1.359 -3.226 1.00 93.62 92 LEU A C 1
ATOM 730 O O . LEU A 1 92 ? -7.369 -0.921 -2.777 1.00 93.62 92 LEU A O 1
ATOM 734 N N . CYS A 1 93 ? -6.141 -2.656 -3.472 1.00 93.38 93 CYS A N 1
ATOM 735 C CA . CYS A 1 93 ? -7.178 -3.666 -3.264 1.00 93.38 93 CYS A CA 1
ATOM 736 C C . CYS A 1 93 ? -7.485 -3.899 -1.776 1.00 93.38 93 CYS A C 1
ATOM 738 O O . CYS A 1 93 ? -8.628 -4.180 -1.413 1.00 93.38 93 CYS A O 1
ATOM 740 N N . THR A 1 94 ? -6.479 -3.790 -0.905 1.00 93.56 94 THR A N 1
ATOM 741 C CA . THR A 1 94 ? -6.664 -3.901 0.545 1.00 93.56 94 THR A CA 1
ATOM 742 C C . THR A 1 94 ? -7.114 -2.588 1.166 1.00 93.56 94 THR A C 1
ATOM 744 O O . THR A 1 94 ? -7.909 -2.644 2.099 1.00 93.56 94 THR A O 1
ATOM 747 N N . SER A 1 95 ? -6.654 -1.444 0.637 1.00 94.38 95 SER A N 1
ATOM 748 C CA . SER A 1 95 ? -6.961 -0.098 1.138 1.00 94.38 95 SER A CA 1
ATOM 749 C C . SER A 1 95 ? -6.874 -0.037 2.667 1.00 94.38 95 SER A C 1
ATOM 751 O O . SER A 1 95 ? -7.863 0.233 3.341 1.00 94.38 95 SER A O 1
ATOM 753 N N . ASP A 1 96 ? -5.701 -0.362 3.216 1.00 94.75 96 ASP A N 1
ATOM 754 C CA . ASP A 1 96 ? -5.503 -0.500 4.661 1.00 94.75 96 ASP A CA 1
ATOM 755 C C . ASP A 1 96 ? -5.776 0.817 5.410 1.00 94.75 96 ASP A C 1
ATOM 757 O O . ASP A 1 96 ? -4.992 1.769 5.366 1.00 94.75 96 ASP A O 1
ATOM 761 N N . THR A 1 97 ? -6.914 0.864 6.101 1.00 94.88 97 THR A N 1
ATOM 762 C CA . THR A 1 97 ? -7.394 2.033 6.844 1.00 94.88 97 THR A CA 1
ATOM 763 C C . THR A 1 97 ? -6.843 2.125 8.264 1.00 94.88 97 THR A C 1
ATOM 765 O O . THR A 1 97 ? -7.365 2.917 9.050 1.00 94.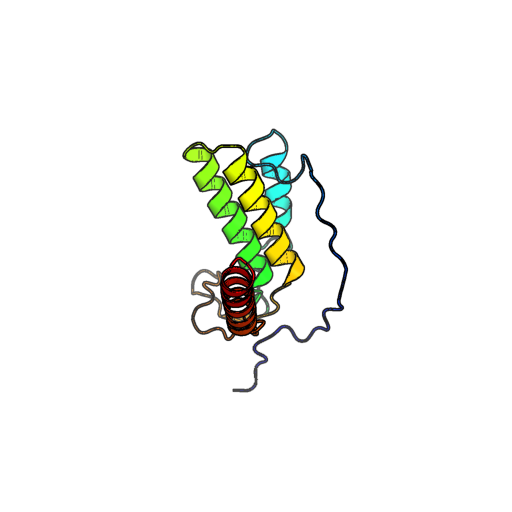88 97 THR A O 1
ATOM 768 N N . THR A 1 98 ? -5.860 1.299 8.626 1.00 94.81 98 THR A N 1
ATOM 769 C CA . THR A 1 98 ? -5.234 1.327 9.953 1.00 94.81 98 THR A CA 1
ATOM 770 C C . THR A 1 98 ? -4.627 2.703 10.228 1.00 94.81 98 THR A C 1
ATOM 772 O O . THR A 1 98 ? -4.047 3.331 9.335 1.00 94.81 98 THR A O 1
ATOM 775 N N . LEU A 1 99 ? -4.825 3.183 11.456 1.00 93.38 99 LEU A N 1
ATOM 776 C CA . LEU A 1 99 ? -4.218 4.407 11.958 1.00 93.38 99 LEU A CA 1
ATOM 777 C C . LEU A 1 99 ? -2.908 4.066 12.670 1.00 93.38 99 LEU A C 1
ATOM 779 O O . LEU A 1 99 ? -2.916 3.331 13.657 1.00 93.38 99 LEU A O 1
ATOM 783 N N . ASP A 1 100 ? -1.808 4.597 12.144 1.00 91.62 100 ASP A N 1
ATOM 784 C CA . ASP A 1 100 ? -0.457 4.392 12.658 1.00 91.62 100 ASP A CA 1
ATOM 785 C C . ASP A 1 100 ? -0.009 5.587 13.489 1.00 91.62 100 ASP A C 1
ATOM 787 O O . ASP A 1 100 ? -0.107 6.720 13.029 1.00 91.62 100 ASP A O 1
ATOM 791 N N . ALA A 1 101 ? 0.533 5.353 14.682 1.00 89.44 101 ALA A N 1
ATOM 792 C CA . ALA A 1 101 ? 1.061 6.442 15.496 1.00 89.44 101 ALA A CA 1
ATOM 793 C C . ALA A 1 101 ? 2.229 7.140 14.782 1.00 89.44 101 ALA A C 1
ATOM 795 O O . ALA A 1 101 ? 3.078 6.490 14.164 1.00 89.44 101 ALA A O 1
ATOM 796 N N . LEU A 1 102 ? 2.281 8.468 14.885 1.00 87.38 102 LEU A N 1
ATOM 797 C CA . LEU A 1 102 ? 3.382 9.229 14.310 1.00 87.38 102 LEU A CA 1
ATOM 798 C C . LEU A 1 102 ? 4.663 9.080 15.136 1.00 87.38 102 LEU A C 1
ATOM 800 O O . LEU A 1 102 ? 4.637 9.115 16.370 1.00 87.38 102 LEU A O 1
ATOM 804 N N . ASP A 1 103 ? 5.793 8.995 14.444 1.00 85.00 103 ASP A N 1
ATOM 805 C CA . ASP A 1 103 ? 7.118 9.102 15.043 1.00 85.00 103 ASP A CA 1
ATOM 806 C C . ASP A 1 103 ? 7.491 10.569 15.354 1.00 85.00 103 ASP A C 1
ATOM 808 O O . ASP A 1 103 ? 6.742 11.520 15.103 1.00 85.00 103 ASP A O 1
ATOM 812 N N . THR A 1 104 ? 8.683 10.781 15.920 1.00 82.44 104 THR A N 1
ATOM 813 C CA . THR A 1 104 ? 9.178 12.124 16.275 1.00 82.44 104 THR A CA 1
ATOM 814 C C . THR A 1 104 ? 9.445 13.033 15.074 1.00 82.44 104 THR A C 1
ATOM 816 O O . THR A 1 104 ? 9.587 14.243 15.251 1.00 82.44 104 THR A O 1
ATOM 819 N N . GLU A 1 105 ? 9.547 12.468 13.874 1.00 82.50 105 GLU A N 1
ATOM 820 C CA . GLU A 1 105 ? 9.786 13.172 12.614 1.00 82.50 105 GLU A CA 1
ATOM 821 C C . GLU A 1 105 ? 8.477 13.434 11.843 1.00 82.50 105 GLU A C 1
ATOM 823 O O . GLU A 1 105 ? 8.493 14.109 10.812 1.00 82.50 105 GLU A O 1
ATOM 828 N N . GLY A 1 106 ? 7.333 12.975 12.367 1.00 77.69 106 GLY A N 1
ATOM 829 C CA . GLY A 1 106 ? 6.024 13.090 11.723 1.00 77.69 106 GLY A CA 1
ATOM 830 C C . GLY A 1 106 ? 5.780 12.036 10.640 1.00 77.69 106 GLY A C 1
ATOM 831 O O . GLY A 1 106 ? 4.853 12.197 9.843 1.00 77.69 106 GLY A O 1
ATOM 832 N N . GLY A 1 107 ? 6.609 10.991 10.599 1.00 83.75 107 GLY A N 1
ATOM 833 C CA . GLY A 1 107 ? 6.402 9.783 9.813 1.00 83.75 107 GLY A CA 1
ATOM 834 C C . GLY A 1 107 ? 5.583 8.742 10.573 1.00 83.75 107 GLY A C 1
ATOM 835 O O . GLY A 1 107 ? 5.153 8.971 11.697 1.00 83.75 107 GLY A O 1
ATOM 836 N N . THR A 1 108 ? 5.361 7.588 9.959 1.00 87.00 108 THR A N 1
ATOM 837 C CA . THR A 1 108 ? 4.783 6.397 10.602 1.00 87.00 108 THR A CA 1
ATOM 838 C C . THR A 1 108 ? 5.696 5.226 10.290 1.00 87.00 108 THR A C 1
ATOM 840 O O . THR A 1 108 ? 6.191 5.165 9.172 1.00 87.00 108 THR A O 1
ATOM 843 N N . ASP A 1 109 ? 5.888 4.275 11.199 1.00 85.00 109 ASP A N 1
ATOM 844 C CA . ASP A 1 109 ? 6.632 3.031 10.930 1.00 85.00 109 ASP A CA 1
ATOM 845 C C . ASP A 1 109 ? 5.753 1.769 11.041 1.00 85.00 109 ASP A C 1
ATOM 847 O O . ASP A 1 109 ? 6.207 0.662 10.743 1.00 85.00 109 ASP A O 1
ATOM 851 N N . GLY A 1 110 ? 4.482 1.946 11.426 1.00 82.88 110 GLY A N 1
ATOM 852 C CA . GLY A 1 110 ? 3.504 0.877 11.642 1.00 82.88 110 GLY A CA 1
ATOM 853 C C . GLY A 1 110 ? 3.744 0.059 12.915 1.00 82.88 110 GLY A C 1
ATOM 854 O O . GLY A 1 110 ? 3.050 -0.931 13.155 1.00 82.88 110 GLY A O 1
ATOM 855 N N . LEU A 1 111 ? 4.726 0.419 13.748 1.00 84.56 111 LEU A N 1
ATOM 856 C CA . LEU A 1 111 ? 5.031 -0.339 14.954 1.00 84.56 111 LEU A CA 1
ATOM 857 C C . LEU A 1 111 ? 3.976 -0.093 16.036 1.00 84.56 111 LEU A C 1
ATOM 859 O O . LEU A 1 111 ? 3.670 1.033 16.413 1.00 84.56 111 LEU A O 1
ATOM 863 N N . GLY A 1 112 ? 3.443 -1.186 16.586 1.00 84.06 112 GLY A N 1
ATOM 864 C CA . GLY A 1 112 ? 2.424 -1.141 17.639 1.00 84.06 112 GLY A CA 1
ATOM 865 C C . GLY A 1 112 ? 0.992 -0.937 17.134 1.00 84.06 112 GLY A C 1
ATOM 866 O O . GLY A 1 112 ? 0.060 -1.066 17.929 1.00 84.06 112 GLY A O 1
ATOM 867 N N . SER A 1 113 ? 0.801 -0.698 15.836 1.00 89.19 113 SER A N 1
ATOM 868 C CA . SER A 1 113 ? -0.515 -0.617 15.203 1.00 89.19 113 SER A CA 1
ATOM 869 C C . SER A 1 113 ? -1.145 -1.991 15.002 1.00 89.19 113 SER A C 1
ATOM 871 O O . SER A 1 113 ? -0.480 -2.975 14.669 1.00 89.19 113 SER A O 1
ATOM 873 N N . VAL A 1 114 ? -2.464 -2.068 15.181 1.00 90.00 114 VAL A N 1
ATOM 874 C CA . VAL A 1 114 ? -3.233 -3.297 14.960 1.00 90.00 114 VAL A CA 1
ATOM 875 C C . VAL A 1 114 ? -3.890 -3.240 13.587 1.00 90.00 114 VAL A C 1
ATOM 877 O O . VAL A 1 114 ? -4.847 -2.497 13.383 1.00 90.00 114 VAL A O 1
ATOM 880 N N . HIS A 1 115 ? -3.418 -4.082 12.670 1.00 91.69 115 HIS A N 1
ATOM 881 C CA . HIS A 1 115 ? -4.016 -4.243 11.346 1.00 91.69 115 HIS A CA 1
ATOM 882 C C . HIS A 1 115 ? -5.118 -5.306 11.366 1.00 91.69 115 HIS A C 1
ATOM 884 O O . HIS A 1 115 ? -4.990 -6.355 12.003 1.00 91.69 115 HIS A O 1
ATOM 890 N N . VAL A 1 116 ? -6.195 -5.068 10.615 1.00 89.50 116 VAL A N 1
ATOM 891 C CA . VAL A 1 116 ? -7.265 -6.054 10.411 1.00 89.50 116 VAL A CA 1
ATOM 892 C C . VAL A 1 116 ? -7.050 -6.741 9.068 1.00 89.50 116 VAL A C 1
ATOM 894 O O . VAL A 1 116 ? -7.374 -6.202 8.011 1.00 89.50 116 VAL A O 1
ATOM 897 N N . CYS A 1 117 ? -6.495 -7.948 9.115 1.00 91.00 117 CYS A N 1
ATOM 898 C CA . CYS A 1 117 ? -6.135 -8.719 7.930 1.00 91.00 117 CYS A CA 1
ATOM 899 C C . CYS A 1 117 ? -7.187 -9.779 7.586 1.00 91.00 117 CYS A C 1
ATOM 901 O O . CYS A 1 117 ? -7.916 -10.274 8.447 1.00 91.00 117 CYS A O 1
ATOM 903 N N . ARG A 1 118 ? -7.208 -10.202 6.316 1.00 92.50 118 ARG A N 1
ATOM 904 C CA . ARG A 1 118 ? -7.795 -11.501 5.960 1.00 92.50 118 ARG A CA 1
ATOM 905 C C . ARG A 1 118 ? -6.931 -12.600 6.573 1.00 92.50 118 ARG A C 1
ATOM 907 O O . ARG A 1 118 ? -5.706 -12.486 6.551 1.00 92.50 118 ARG A O 1
ATOM 914 N N . ASP A 1 119 ? -7.562 -13.657 7.072 1.00 95.19 119 ASP A N 1
ATOM 915 C CA . ASP A 1 119 ? -6.846 -14.821 7.592 1.00 95.19 119 ASP A CA 1
ATOM 916 C C . ASP A 1 119 ? -6.119 -15.536 6.444 1.00 95.19 119 ASP A C 1
ATOM 918 O O . ASP A 1 119 ? -6.707 -16.308 5.683 1.00 95.19 119 ASP A O 1
ATOM 922 N N . TRP A 1 120 ? -4.829 -15.235 6.291 1.00 95.25 120 TRP A N 1
ATOM 923 C CA . TRP A 1 120 ? -4.000 -15.835 5.254 1.00 95.25 120 TRP A CA 1
ATOM 924 C C . TRP A 1 120 ? -3.791 -17.327 5.502 1.00 95.25 120 TRP A C 1
ATOM 926 O O . TRP A 1 120 ? -3.607 -18.056 4.533 1.00 95.25 120 TRP A O 1
ATOM 936 N N . GLN A 1 121 ? -3.870 -17.810 6.749 1.00 97.00 121 GLN A N 1
ATOM 937 C CA . GLN A 1 121 ? -3.678 -19.229 7.056 1.00 97.00 121 GLN A CA 1
ATOM 938 C C . GLN A 1 121 ? -4.731 -20.076 6.347 1.00 97.00 121 GLN A C 1
ATOM 940 O O . 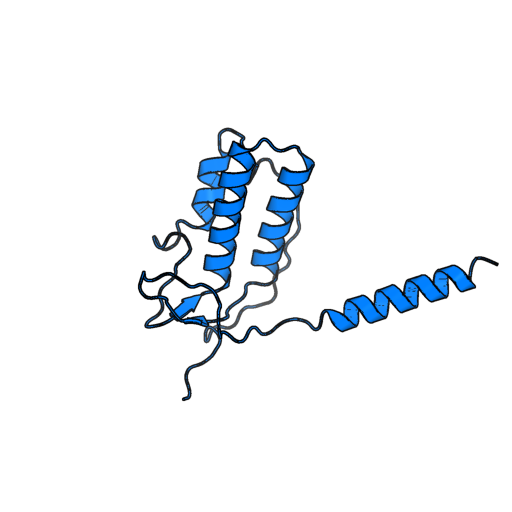GLN A 1 121 ? -4.395 -21.106 5.778 1.00 97.00 121 GLN A O 1
ATOM 945 N N . LYS A 1 122 ? -5.973 -19.587 6.239 1.00 97.62 122 LYS A N 1
ATOM 946 C CA . LYS A 1 122 ? -7.032 -20.281 5.488 1.00 97.62 122 LYS A CA 1
ATOM 947 C C . LYS A 1 122 ? -6.715 -20.459 4.004 1.00 97.62 122 LYS A C 1
ATOM 949 O O . LYS A 1 122 ? -7.176 -21.422 3.399 1.00 97.62 122 LYS A O 1
ATOM 954 N N . VAL A 1 123 ? -5.928 -19.559 3.411 1.00 94.50 123 VAL A N 1
ATOM 955 C CA . VAL A 1 123 ? -5.449 -19.715 2.029 1.00 94.50 123 VAL A CA 1
ATOM 956 C C . VAL A 1 123 ? -4.392 -20.819 1.950 1.00 94.50 123 VAL A C 1
ATOM 958 O O . VAL A 1 123 ? -4.438 -21.627 1.027 1.00 94.50 123 VAL A O 1
ATOM 961 N N . TYR A 1 124 ? -3.473 -20.879 2.919 1.00 94.62 124 TYR A N 1
ATOM 962 C CA . TYR A 1 124 ? -2.458 -21.936 2.995 1.00 94.62 124 TYR A CA 1
ATOM 963 C C . TYR A 1 124 ? -3.098 -23.311 3.211 1.00 94.62 124 TYR A C 1
ATOM 965 O O . TYR A 1 124 ? -2.805 -24.221 2.439 1.00 94.62 124 TYR A O 1
ATOM 973 N N . ASP A 1 125 ? -4.017 -23.420 4.178 1.00 96.56 125 ASP A N 1
ATOM 974 C CA . ASP A 1 125 ? -4.778 -24.640 4.474 1.00 96.56 125 ASP A CA 1
ATOM 975 C C . ASP A 1 125 ? -5.419 -25.197 3.186 1.00 96.56 125 ASP A C 1
ATOM 977 O O . ASP A 1 125 ? -5.231 -26.357 2.822 1.00 96.56 125 ASP A O 1
ATOM 981 N N . PHE A 1 126 ? -6.109 -24.339 2.425 1.00 95.44 126 PHE A N 1
ATOM 982 C CA . PHE A 1 126 ? -6.768 -24.730 1.177 1.00 95.44 126 PHE A CA 1
ATOM 983 C C . PHE A 1 126 ? -5.791 -25.216 0.092 1.00 95.44 126 PHE A C 1
ATOM 985 O O . PHE A 1 126 ? -6.068 -26.193 -0.609 1.00 95.44 126 PHE A O 1
ATOM 992 N N . VAL A 1 127 ? -4.657 -24.527 -0.088 1.00 94.31 127 VAL A N 1
ATOM 993 C CA . VAL A 1 127 ? -3.650 -24.900 -1.098 1.00 94.31 127 VAL A CA 1
ATOM 994 C C . VAL A 1 127 ? -3.008 -26.243 -0.755 1.00 94.31 127 VAL A C 1
ATOM 996 O O . VAL A 1 127 ? -2.853 -27.082 -1.644 1.00 94.31 127 VAL A O 1
ATOM 999 N N . GLU A 1 128 ? -2.665 -26.462 0.513 1.00 94.19 128 GLU A N 1
ATOM 1000 C CA . GLU A 1 128 ? -2.080 -27.719 0.981 1.00 94.19 128 GLU A CA 1
ATOM 1001 C C . GLU A 1 128 ? -3.040 -28.896 0.749 1.00 94.19 128 GLU A C 1
ATOM 1003 O O . GLU A 1 128 ? -2.662 -29.893 0.127 1.00 94.19 128 GLU A O 1
ATOM 1008 N N . GLU A 1 129 ? -4.312 -28.753 1.133 1.00 92.50 129 GLU A N 1
ATOM 1009 C CA . GLU A 1 129 ? -5.351 -29.758 0.876 1.00 92.50 129 GLU A CA 1
ATOM 1010 C C . GLU A 1 129 ? -5.501 -30.071 -0.624 1.00 92.50 129 GLU A C 1
ATOM 1012 O O . GLU A 1 129 ? -5.611 -31.235 -1.027 1.00 92.50 129 GLU A O 1
ATOM 1017 N N . ASN A 1 130 ? -5.477 -29.046 -1.482 1.00 90.88 130 ASN A N 1
ATOM 1018 C CA . ASN A 1 130 ? -5.588 -29.220 -2.930 1.00 90.88 130 ASN A CA 1
ATOM 1019 C C . ASN A 1 130 ? -4.398 -29.997 -3.524 1.00 90.88 130 ASN A C 1
ATOM 1021 O O . ASN A 1 130 ? -4.584 -30.886 -4.364 1.00 90.88 130 ASN A O 1
ATOM 1025 N N . GLN A 1 131 ? -3.181 -29.699 -3.071 1.00 88.62 131 GLN A N 1
ATOM 1026 C CA . GLN A 1 131 ? -1.964 -30.366 -3.535 1.00 88.62 131 GLN A CA 1
ATOM 1027 C C . GLN A 1 131 ? -1.898 -31.825 -3.068 1.00 88.62 131 GLN A C 1
ATOM 1029 O O . GLN A 1 131 ? -1.540 -32.706 -3.854 1.00 88.62 131 GLN A O 1
ATOM 1034 N N . LEU A 1 132 ? -2.306 -32.113 -1.829 1.00 83.38 132 LEU A N 1
ATOM 1035 C CA . LEU A 1 132 ? -2.396 -33.482 -1.312 1.00 83.38 132 LEU A CA 1
ATOM 1036 C C . LEU A 1 132 ? -3.388 -34.334 -2.119 1.00 83.38 132 LEU A C 1
ATOM 1038 O O . LEU A 1 132 ? -3.061 -35.454 -2.514 1.00 83.38 132 LEU A O 1
ATOM 1042 N N . ASN A 1 133 ? -4.564 -33.788 -2.440 1.00 74.12 133 ASN A N 1
ATOM 1043 C CA . ASN A 1 133 ? -5.566 -34.477 -3.259 1.00 74.12 133 ASN A CA 1
ATOM 1044 C C . ASN A 1 133 ? -5.096 -34.709 -4.705 1.00 74.12 133 ASN A C 1
ATOM 1046 O O . ASN A 1 133 ? -5.370 -35.760 -5.284 1.00 74.12 133 ASN A O 1
ATOM 1050 N N . SER A 1 134 ? -4.341 -33.767 -5.276 1.00 71.50 134 SER A N 1
ATOM 1051 C CA . SER A 1 134 ? -3.758 -33.910 -6.618 1.00 71.50 134 SER A CA 1
ATOM 1052 C C . SER A 1 134 ? -2.731 -35.050 -6.685 1.00 71.50 134 SER A C 1
ATOM 1054 O O . SER A 1 134 ? -2.685 -35.793 -7.667 1.00 71.50 134 SER A O 1
ATOM 1056 N N . ASN A 1 135 ? -1.957 -35.250 -5.615 1.00 60.97 135 ASN A N 1
ATOM 1057 C CA . ASN A 1 135 ? -1.004 -36.359 -5.509 1.00 60.97 135 ASN A CA 1
ATOM 1058 C C . ASN A 1 135 ? -1.692 -37.724 -5.317 1.00 60.97 135 ASN A C 1
ATOM 1060 O O . ASN A 1 135 ? -1.158 -38.741 -5.753 1.00 60.97 135 ASN A O 1
ATOM 1064 N N . LEU A 1 136 ? -2.884 -37.756 -4.712 1.00 60.06 136 LEU A N 1
ATOM 1065 C CA . LEU A 1 136 ? -3.686 -38.974 -4.533 1.00 60.06 136 LEU A CA 1
ATOM 1066 C C . LEU A 1 136 ? -4.490 -39.368 -5.786 1.00 60.06 136 LEU A C 1
ATOM 1068 O O . LEU A 1 136 ? -4.823 -40.538 -5.943 1.00 60.06 136 LEU A O 1
ATOM 1072 N N . GLY A 1 137 ? -4.790 -38.420 -6.680 1.00 54.44 137 GLY A N 1
ATOM 1073 C CA . GLY A 1 137 ? -5.483 -38.661 -7.957 1.00 54.44 137 GLY A CA 1
ATOM 1074 C C . GLY A 1 137 ? -4.571 -38.995 -9.145 1.00 54.44 137 GLY A C 1
ATOM 1075 O O . GLY A 1 137 ? -5.065 -39.145 -10.260 1.00 54.44 137 GLY A O 1
ATOM 1076 N N . SER A 1 138 ? -3.256 -39.085 -8.922 1.00 54.97 138 SER A N 1
ATOM 1077 C CA . SER A 1 138 ? -2.236 -39.325 -9.958 1.00 54.97 138 SER A CA 1
ATOM 1078 C C . SER A 1 138 ? -1.701 -40.772 -9.984 1.00 54.97 138 SER A C 1
ATOM 1080 O O . SER A 1 138 ? -0.616 -41.002 -10.519 1.00 54.97 138 SER A O 1
ATOM 1082 N N . VAL A 1 139 ? -2.434 -41.739 -9.410 1.00 48.34 139 VAL A N 1
ATOM 1083 C CA . VAL A 1 139 ? -2.106 -43.184 -9.413 1.00 48.34 139 VAL A CA 1
ATOM 1084 C C . VAL A 1 139 ? -3.187 -43.983 -10.128 1.00 48.34 139 VAL A C 1
ATOM 1086 O O . VAL A 1 139 ? -4.375 -43.788 -9.790 1.00 48.34 139 VAL A O 1
#

Secondary structure (DSSP, 8-state):
----SB-SS------------STT-SSSTTHHHHHHHHHSTTTTTT---BTTEEEHHHHHHHHHHHHHHHHHHH---HHHHHHHHHHHHHHHHH---BEEEB-TTS-B--TT-------SHHHHHHHHHHHHHHHHS--

Organism: NCBI:txid153505